Protein AF-A0A2E1H9R9-F1 (afdb_monomer)

pLDDT: mean 73.75, std 17.9, range [31.89, 92.38]

Secondary structure (DSSP, 8-state):
----SS-GGGT--SSSS----GGG--------TT-THHHHTTHHHHHHHIIIIIS---TTPPPP-SS-TTTS-S-SS--------

Solvent-accessible surface area (backbone atoms only — not comparable to full-atom values): 6062 Å² total; per-residue (Å²): 135,87,82,69,86,81,49,60,92,56,37,50,77,92,51,99,69,68,73,62,62,71,93,75,64,75,93,71,84,86,73,63,97,82,52,74,59,73,53,48,80,46,58,41,45,50,38,48,39,44,45,60,69,71,64,52,65,59,89,97,64,90,79,91,72,85,86,45,89,65,52,72,81,83,72,98,74,86,80,80,77,80,76,76,130

Foldseek 3Di:
DDPCVDDDVQWPPPDPDTDHDPVLDDDDDDPPDPDPVPCCSPQQVVLVCCCCPVVVDDPPDADADDPCPRNPPDDDDDNPHPPDD

Radius of gyration: 16.84 Å; Cα contacts (8 Å, |Δi|>4): 28; chains: 1; bounding box: 53×29×30 Å

Mean predicted aligned error: 10.59 Å

Sequence (85 aa):
MLTTRTAFDQRSSWSTHTAALERQFANVRDRGEQDPMGPLGCSISTGSGVVLNELKRHPLSSIAVFDGVMVGRAGPSSTDLSTER

Structure (mmCIF, N/CA/C/O backbone):
data_AF-A0A2E1H9R9-F1
#
_entry.id   AF-A0A2E1H9R9-F1
#
loop_
_atom_site.group_PDB
_atom_site.id
_atom_site.type_symbol
_atom_site.label_atom_id
_atom_site.label_alt_id
_atom_site.label_comp_id
_atom_site.label_asym_id
_atom_site.label_entity_id
_atom_site.label_seq_id
_atom_site.pdbx_PDB_ins_code
_atom_site.Cartn_x
_atom_site.Cartn_y
_atom_site.Cartn_z
_atom_site.occupancy
_atom_site.B_iso_or_equiv
_atom_site.auth_seq_id
_atom_site.auth_comp_id
_atom_site.auth_asym_id
_atom_site.auth_atom_id
_atom_site.pdbx_PDB_model_num
ATOM 1 N N . MET A 1 1 ? 23.640 8.681 5.438 1.00 43.25 1 MET A N 1
ATOM 2 C CA . MET A 1 1 ? 22.340 8.355 6.062 1.00 43.25 1 MET A CA 1
ATOM 3 C C . MET A 1 1 ? 21.335 9.402 5.592 1.00 43.25 1 MET A C 1
ATOM 5 O O . MET A 1 1 ? 21.286 10.484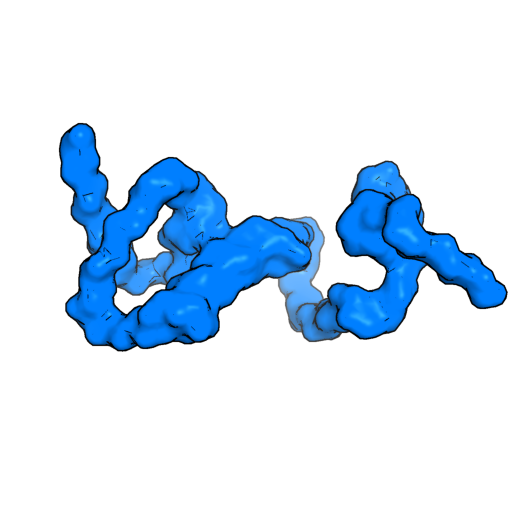 6.160 1.00 43.25 1 MET A O 1
ATOM 9 N N . LEU A 1 2 ? 20.654 9.161 4.462 1.00 54.34 2 LEU A N 1
ATOM 10 C CA . LEU A 1 2 ? 19.649 10.091 3.931 1.00 54.34 2 LEU A CA 1
ATOM 11 C C . LEU A 1 2 ? 18.374 9.941 4.772 1.00 54.34 2 LEU A C 1
ATOM 13 O O . LEU A 1 2 ? 17.679 8.934 4.683 1.00 54.34 2 LEU A O 1
ATOM 17 N N . THR A 1 3 ? 18.090 10.919 5.624 1.00 56.28 3 THR A N 1
ATOM 18 C CA . THR A 1 3 ? 16.869 10.954 6.434 1.00 56.28 3 THR A CA 1
ATOM 19 C C . THR A 1 3 ? 15.722 11.488 5.570 1.00 56.28 3 THR A C 1
ATOM 21 O O . THR A 1 3 ? 15.449 12.684 5.566 1.00 56.28 3 THR A O 1
ATOM 24 N N . THR A 1 4 ? 15.042 10.615 4.821 1.00 60.75 4 THR A N 1
ATOM 25 C CA . THR A 1 4 ? 13.847 10.934 4.011 1.00 60.75 4 THR A CA 1
ATOM 26 C C . THR A 1 4 ? 12.604 11.106 4.890 1.00 60.75 4 THR A C 1
ATOM 28 O O . THR A 1 4 ? 11.592 10.431 4.728 1.00 60.75 4 THR A O 1
ATOM 31 N N . ARG A 1 5 ? 12.648 12.007 5.879 1.00 61.66 5 ARG A N 1
ATOM 32 C CA . ARG A 1 5 ? 11.506 12.220 6.791 1.00 61.66 5 ARG A CA 1
ATOM 33 C C . ARG A 1 5 ? 10.246 12.744 6.085 1.00 61.66 5 ARG A C 1
ATOM 35 O O . ARG A 1 5 ? 9.165 12.620 6.644 1.00 61.66 5 ARG A O 1
ATOM 42 N N . THR A 1 6 ? 10.363 13.238 4.852 1.00 63.75 6 THR A N 1
ATOM 43 C CA . THR A 1 6 ? 9.243 13.697 4.018 1.00 63.75 6 THR A CA 1
ATOM 44 C C . THR A 1 6 ? 9.463 13.274 2.560 1.00 63.75 6 THR A C 1
ATOM 46 O O . THR A 1 6 ? 10.144 13.966 1.806 1.00 63.75 6 THR A O 1
ATOM 49 N N . ALA A 1 7 ? 8.930 12.120 2.159 1.00 74.56 7 ALA A N 1
ATOM 50 C CA . ALA A 1 7 ? 8.958 11.639 0.776 1.00 74.56 7 ALA A CA 1
ATOM 51 C C . ALA A 1 7 ? 7.607 11.001 0.422 1.00 74.56 7 ALA A C 1
ATOM 53 O O . ALA A 1 7 ? 6.989 10.375 1.284 1.00 74.56 7 ALA A O 1
ATOM 54 N N . PHE A 1 8 ? 7.163 11.161 -0.829 1.00 79.69 8 PHE A N 1
ATOM 55 C CA . PHE A 1 8 ? 5.881 10.649 -1.330 1.00 79.69 8 PHE A CA 1
ATOM 56 C C . PHE A 1 8 ? 5.810 9.128 -1.157 1.00 79.69 8 PHE A C 1
ATOM 58 O O . PHE A 1 8 ? 6.599 8.400 -1.763 1.00 79.69 8 PHE A O 1
ATO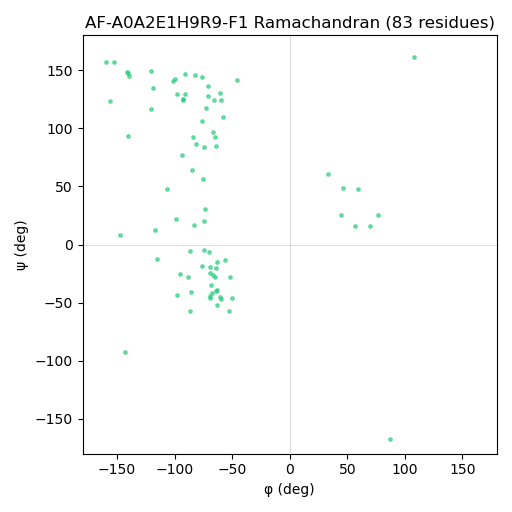M 65 N N . ASP A 1 9 ? 4.956 8.673 -0.236 1.00 83.75 9 ASP A N 1
ATOM 66 C CA . ASP A 1 9 ? 4.836 7.282 0.231 1.00 83.75 9 ASP A CA 1
ATOM 67 C C . ASP 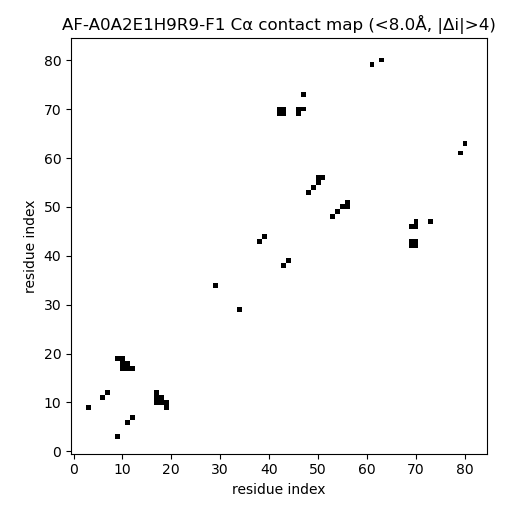A 1 9 ? 6.173 6.587 0.520 1.00 83.75 9 ASP A C 1
ATOM 69 O O . ASP A 1 9 ? 6.305 5.361 0.453 1.00 83.75 9 ASP A O 1
ATOM 73 N N . GLN A 1 10 ? 7.193 7.392 0.841 1.00 84.81 10 GLN A N 1
ATOM 74 C CA . GLN A 1 10 ? 8.565 6.954 1.062 1.00 84.81 10 GLN A CA 1
ATOM 75 C C . GLN A 1 10 ? 9.181 6.189 -0.137 1.00 84.81 10 GLN A C 1
ATOM 77 O O . GLN A 1 10 ? 10.180 5.500 0.051 1.00 84.81 10 GLN A O 1
ATOM 82 N N . ARG A 1 11 ? 8.591 6.272 -1.348 1.00 82.75 11 ARG A N 1
ATOM 83 C CA . ARG A 1 11 ? 9.081 5.619 -2.587 1.00 82.75 11 ARG A CA 1
ATOM 84 C C . ARG A 1 11 ? 8.807 6.380 -3.891 1.00 82.75 11 ARG A C 1
ATOM 86 O O . ARG A 1 11 ? 9.033 5.795 -4.940 1.00 82.75 11 ARG A O 1
ATOM 93 N N . SER A 1 12 ? 8.322 7.624 -3.878 1.00 87.44 12 SER A N 1
ATOM 94 C CA . SER A 1 12 ? 8.236 8.539 -5.043 1.00 87.44 12 SER A CA 1
ATOM 95 C C . SER A 1 12 ? 7.985 7.851 -6.402 1.00 87.44 12 SER A C 1
ATOM 97 O O . SER A 1 12 ? 8.823 7.910 -7.299 1.00 87.44 12 SER A O 1
ATOM 99 N N . SER A 1 13 ? 6.857 7.148 -6.539 1.00 87.12 13 SER A N 1
ATOM 100 C CA . SER A 1 13 ? 6.618 6.169 -7.615 1.00 87.12 13 SER A CA 1
ATOM 101 C C . SER A 1 13 ? 6.333 6.756 -9.007 1.00 87.12 13 SER A C 1
ATOM 103 O O . SER A 1 13 ? 6.258 6.003 -9.974 1.00 87.12 13 SER A O 1
ATOM 105 N N . TRP A 1 14 ? 6.228 8.081 -9.153 1.00 91.19 14 TRP A N 1
ATOM 106 C CA . TRP A 1 14 ? 6.184 8.760 -10.459 1.00 91.19 14 TRP A CA 1
ATOM 107 C C . TRP A 1 14 ? 7.587 9.027 -11.013 1.00 91.19 14 TRP A C 1
ATOM 109 O O . TRP A 1 14 ? 8.023 10.165 -11.171 1.00 91.19 14 TRP A O 1
ATOM 119 N N . SER A 1 15 ? 8.312 7.949 -11.290 1.00 90.44 15 SER A N 1
ATOM 120 C CA . SER A 1 15 ? 9.645 7.966 -11.891 1.00 90.44 15 SER A CA 1
ATOM 121 C C . SER A 1 15 ? 9.933 6.600 -12.516 1.00 90.44 15 SER A C 1
ATOM 123 O O . SER A 1 15 ? 9.355 5.598 -12.103 1.00 90.44 15 SER A O 1
ATOM 125 N N . THR A 1 16 ? 10.852 6.534 -13.483 1.00 92.38 16 THR A N 1
A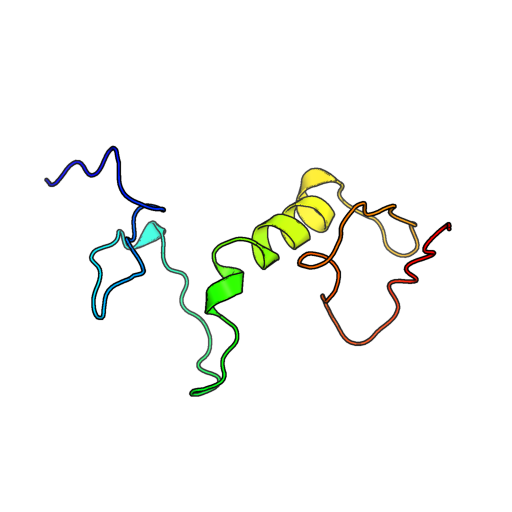TOM 126 C CA . THR A 1 16 ? 11.316 5.249 -14.040 1.00 92.38 16 THR A CA 1
ATOM 127 C C . THR A 1 16 ? 12.099 4.423 -13.019 1.00 92.38 16 THR A C 1
ATOM 129 O O . THR A 1 16 ? 12.136 3.203 -13.118 1.00 92.38 16 THR A O 1
ATOM 132 N N . HIS A 1 17 ? 12.716 5.083 -12.033 1.00 90.81 17 HIS A N 1
ATOM 133 C CA . HIS A 1 17 ? 13.468 4.460 -10.945 1.00 90.81 17 HIS A CA 1
ATOM 134 C C . HIS A 1 17 ? 13.202 5.194 -9.633 1.00 90.81 17 HIS A C 1
ATOM 136 O O . HIS A 1 17 ? 13.044 6.418 -9.619 1.00 90.81 17 HIS A O 1
ATOM 142 N N . THR A 1 18 ? 13.211 4.466 -8.517 1.00 89.06 18 THR A N 1
ATOM 143 C CA . THR A 1 18 ? 13.050 5.058 -7.188 1.00 89.06 18 THR A CA 1
ATOM 144 C C . THR A 1 18 ? 13.946 4.397 -6.149 1.00 89.06 18 THR A C 1
ATOM 146 O O . THR A 1 18 ? 14.236 3.204 -6.229 1.00 89.06 18 THR A O 1
ATOM 149 N N . ALA A 1 19 ? 14.380 5.183 -5.166 1.00 88.62 19 ALA A N 1
ATOM 150 C CA . ALA A 1 19 ? 15.093 4.700 -3.994 1.00 88.62 19 ALA A CA 1
ATOM 151 C C . ALA A 1 19 ? 14.102 4.542 -2.839 1.00 88.62 19 ALA A C 1
ATOM 153 O O . ALA A 1 19 ? 13.342 5.459 -2.529 1.00 88.62 19 ALA A O 1
ATOM 154 N N . ALA A 1 20 ? 14.121 3.382 -2.195 1.00 87.06 20 ALA A N 1
ATOM 155 C CA . ALA A 1 20 ? 13.213 3.057 -1.109 1.00 87.06 20 ALA A CA 1
ATOM 156 C C . ALA A 1 20 ? 13.852 2.033 -0.167 1.00 87.06 20 ALA A C 1
ATOM 158 O O . ALA A 1 20 ? 14.785 1.321 -0.540 1.00 87.06 20 ALA A O 1
ATOM 159 N N . LEU A 1 21 ? 13.375 1.988 1.075 1.00 89.25 21 LEU A N 1
ATOM 160 C CA . LEU A 1 21 ? 13.894 1.070 2.082 1.00 89.25 21 LEU A CA 1
ATOM 161 C C . LEU A 1 21 ? 13.379 -0.347 1.821 1.00 89.25 21 LEU A C 1
ATOM 163 O O . LEU A 1 21 ? 12.213 -0.537 1.479 1.00 89.25 21 LEU A O 1
ATOM 167 N N . GLU A 1 22 ? 14.220 -1.343 2.090 1.00 89.50 22 GLU A N 1
ATOM 168 C CA . GLU A 1 22 ? 13.887 -2.766 1.943 1.00 89.50 22 GLU A CA 1
ATOM 169 C C . GLU A 1 22 ? 12.560 -3.129 2.626 1.00 89.50 22 GLU A C 1
ATOM 171 O O . GLU A 1 22 ? 11.681 -3.708 2.000 1.00 89.50 22 GLU A O 1
ATOM 176 N N . ARG A 1 23 ? 12.362 -2.664 3.868 1.00 89.69 23 ARG A N 1
ATOM 177 C CA . ARG A 1 23 ? 11.149 -2.874 4.687 1.00 89.69 23 ARG A CA 1
ATOM 178 C C . ARG A 1 23 ? 9.839 -2.410 4.052 1.00 89.69 23 ARG A C 1
ATOM 180 O O . ARG A 1 23 ? 8.770 -2.652 4.601 1.00 89.69 23 ARG A O 1
ATOM 187 N N . GLN A 1 24 ? 9.915 -1.637 2.980 1.00 87.81 24 GLN A N 1
ATOM 188 C CA . GLN A 1 24 ? 8.741 -1.152 2.292 1.00 87.81 24 GLN A CA 1
ATOM 189 C C . GLN A 1 24 ? 8.300 -2.159 1.216 1.00 87.81 24 GLN A C 1
ATOM 191 O O . GLN A 1 24 ? 7.112 -2.260 0.916 1.00 87.81 24 GLN A O 1
ATOM 196 N N . PHE A 1 25 ? 9.205 -2.952 0.651 1.00 88.69 25 PHE A N 1
ATOM 197 C CA . PHE A 1 25 ? 8.858 -3.918 -0.386 1.00 88.69 25 PHE A CA 1
ATOM 198 C C . PHE A 1 25 ? 8.496 -5.284 0.188 1.00 88.69 25 PHE A C 1
ATOM 200 O O . PHE A 1 25 ? 9.050 -5.736 1.185 1.00 88.69 25 PHE A O 1
ATOM 207 N N . ALA A 1 26 ? 7.566 -5.948 -0.490 1.00 89.12 26 ALA A N 1
ATOM 208 C CA . ALA A 1 26 ? 7.277 -7.357 -0.306 1.00 89.12 26 ALA A CA 1
ATOM 209 C C . ALA A 1 26 ? 7.542 -8.056 -1.638 1.00 89.12 26 ALA A C 1
ATOM 211 O O . ALA A 1 26 ? 7.143 -7.555 -2.691 1.00 89.12 26 ALA A O 1
ATOM 212 N N . ASN A 1 27 ? 8.235 -9.192 -1.593 1.00 89.38 27 ASN A N 1
ATOM 213 C CA . ASN A 1 27 ? 8.445 -10.005 -2.781 1.00 89.38 27 ASN A CA 1
ATOM 214 C C . ASN A 1 27 ? 7.114 -10.666 -3.164 1.00 89.38 27 ASN A C 1
ATOM 216 O O . ASN A 1 27 ? 6.454 -11.275 -2.320 1.00 89.38 27 ASN A O 1
ATOM 220 N N . VAL A 1 28 ? 6.712 -10.515 -4.422 1.00 86.19 28 VAL A N 1
ATOM 221 C CA . VAL A 1 28 ? 5.473 -11.072 -4.961 1.00 86.19 28 VAL A CA 1
ATOM 222 C C . VAL A 1 28 ? 5.802 -12.013 -6.107 1.00 86.19 28 VAL A C 1
ATOM 224 O O . VAL A 1 28 ? 6.795 -11.844 -6.813 1.00 86.19 28 VAL A O 1
ATOM 227 N N . ARG A 1 29 ? 4.962 -13.032 -6.288 1.00 86.06 29 ARG A N 1
ATOM 228 C CA . ARG A 1 29 ? 5.101 -13.952 -7.413 1.00 86.06 29 ARG A CA 1
ATOM 229 C C . ARG A 1 29 ? 4.840 -13.193 -8.708 1.00 86.06 29 ARG A C 1
ATOM 231 O O . ARG A 1 29 ? 3.746 -12.667 -8.869 1.00 86.06 29 ARG A O 1
ATOM 238 N N . ASP A 1 30 ? 5.800 -13.238 -9.622 1.00 82.94 30 ASP A N 1
ATOM 239 C CA . ASP A 1 30 ? 5.667 -12.653 -10.952 1.00 82.94 30 ASP A CA 1
ATOM 240 C C . ASP A 1 30 ? 4.488 -13.285 -11.715 1.00 82.94 30 ASP A C 1
ATOM 242 O O . ASP A 1 30 ? 4.388 -14.515 -11.837 1.00 82.94 30 ASP A O 1
ATOM 246 N N . ARG A 1 31 ? 3.564 -12.435 -12.175 1.00 77.31 31 ARG A N 1
ATOM 247 C CA . ARG A 1 31 ? 2.418 -12.809 -13.017 1.00 77.31 31 ARG A CA 1
ATOM 248 C C . ARG A 1 31 ? 2.460 -12.159 -14.404 1.00 77.31 31 ARG A C 1
ATOM 250 O O . ARG A 1 31 ? 1.474 -12.248 -15.134 1.00 77.31 31 ARG A O 1
ATOM 257 N N . GLY A 1 32 ? 3.594 -11.575 -14.787 1.00 80.19 32 GLY A N 1
ATOM 258 C CA . GLY A 1 32 ? 3.809 -10.937 -16.081 1.00 80.19 32 GLY A CA 1
ATOM 259 C C . GLY A 1 32 ? 3.381 -9.468 -16.132 1.00 80.19 32 GLY A C 1
ATOM 260 O O . GLY A 1 32 ? 3.117 -8.824 -15.124 1.00 80.19 32 GLY A O 1
ATOM 261 N N . GLU A 1 33 ? 3.316 -8.922 -17.345 1.00 66.50 33 GLU A N 1
ATOM 262 C CA . GLU A 1 33 ? 3.228 -7.474 -17.601 1.00 66.50 33 GLU A CA 1
ATOM 263 C C . GLU A 1 33 ? 1.891 -6.822 -17.200 1.00 66.50 33 GLU A C 1
ATOM 265 O O . GLU A 1 33 ? 1.818 -5.614 -16.994 1.00 66.50 33 GLU A O 1
ATOM 270 N N . GLN A 1 34 ? 0.828 -7.613 -17.038 1.00 66.75 34 GLN A N 1
ATOM 271 C CA . GLN A 1 34 ? -0.503 -7.129 -16.647 1.00 66.75 34 GLN A CA 1
ATOM 272 C C . GLN A 1 34 ? -0.792 -7.299 -15.150 1.00 66.75 34 GLN A C 1
ATOM 274 O O . GLN A 1 34 ? -1.954 -7.362 -14.747 1.00 66.75 34 GLN A O 1
ATOM 279 N N . ASP A 1 35 ? 0.244 -7.409 -14.319 1.00 73.75 35 ASP A N 1
ATOM 280 C CA . ASP A 1 35 ? 0.066 -7.699 -12.904 1.00 73.75 35 ASP A CA 1
ATOM 281 C C . ASP A 1 35 ? -0.506 -6.483 -12.140 1.00 73.75 35 ASP A C 1
ATOM 283 O O . ASP A 1 35 ? 0.150 -5.438 -12.053 1.00 73.75 35 ASP A O 1
ATOM 287 N N . PRO A 1 36 ? -1.713 -6.571 -11.542 1.00 75.31 36 PRO A N 1
ATOM 288 C CA . PRO A 1 36 ? -2.335 -5.460 -10.819 1.00 75.31 36 PRO A CA 1
ATOM 289 C C . PRO A 1 36 ? -1.679 -5.183 -9.448 1.00 75.31 36 PRO A C 1
ATOM 291 O O . PRO A 1 36 ? -2.348 -4.733 -8.517 1.00 75.31 36 PRO A O 1
ATOM 294 N N . MET A 1 37 ? -0.377 -5.439 -9.285 1.00 82.94 37 MET A N 1
ATOM 295 C CA . MET A 1 37 ? 0.327 -5.292 -8.002 1.00 82.94 37 MET A CA 1
ATOM 296 C C . MET A 1 37 ? 0.477 -3.837 -7.561 1.00 82.94 37 MET A C 1
ATOM 298 O O . MET A 1 37 ? 0.577 -3.582 -6.364 1.00 82.94 37 MET A O 1
ATOM 302 N N . GLY A 1 38 ? 0.457 -2.871 -8.487 1.00 83.38 38 GLY A N 1
ATOM 303 C CA . GLY A 1 38 ? 0.595 -1.447 -8.153 1.00 83.38 38 GLY A CA 1
ATOM 304 C C . GLY A 1 38 ? -0.408 -0.988 -7.078 1.00 83.38 38 GLY A C 1
ATOM 305 O O . GLY A 1 38 ? 0.010 -0.548 -6.005 1.00 83.38 38 GLY A O 1
ATOM 306 N N . PRO A 1 39 ? -1.727 -1.154 -7.297 1.00 84.75 39 PRO A N 1
ATOM 307 C CA . PRO A 1 39 ? -2.754 -0.812 -6.308 1.00 84.75 39 PRO A CA 1
ATOM 308 C C . PRO A 1 39 ? -2.735 -1.620 -4.995 1.00 84.75 39 PRO A C 1
ATOM 310 O O . PRO A 1 39 ? -3.275 -1.150 -3.989 1.00 84.75 39 PRO A O 1
ATOM 313 N N . LEU A 1 40 ? -2.108 -2.805 -4.949 1.00 86.88 40 LEU A N 1
ATOM 314 C CA . LEU A 1 40 ? -1.990 -3.582 -3.702 1.00 86.88 40 LEU A CA 1
ATOM 315 C C . LEU A 1 40 ? -1.146 -2.869 -2.644 1.00 86.88 40 LEU A C 1
ATOM 317 O O . LEU A 1 40 ? -1.392 -3.045 -1.453 1.00 86.88 40 LEU A O 1
ATOM 321 N N . GLY A 1 41 ? -0.192 -2.031 -3.053 1.00 85.44 41 GLY A N 1
ATOM 322 C CA . GLY A 1 41 ? 0.657 -1.271 -2.134 1.00 85.44 41 GLY A CA 1
ATOM 323 C C . GLY A 1 41 ? -0.054 -0.145 -1.375 1.00 85.44 41 GLY A C 1
ATOM 324 O O . GLY A 1 41 ? 0.565 0.467 -0.510 1.00 85.44 41 GLY A O 1
ATOM 325 N N . CYS A 1 42 ? -1.321 0.145 -1.690 1.00 86.81 42 CYS A N 1
ATOM 326 C CA . CYS A 1 42 ? -2.073 1.230 -1.067 1.00 86.81 42 CYS A CA 1
ATOM 327 C C . CYS A 1 42 ? -3.547 0.849 -0.866 1.00 86.81 42 CYS A C 1
ATOM 329 O O . CYS A 1 42 ? -3.916 0.261 0.151 1.00 86.81 42 CYS A O 1
ATOM 331 N N . SER A 1 43 ? -4.407 1.165 -1.828 1.00 84.25 43 SER A N 1
ATOM 332 C CA . SER A 1 43 ? -5.857 1.168 -1.638 1.00 84.25 43 SER A CA 1
ATOM 333 C C . SER A 1 43 ? -6.457 -0.221 -1.410 1.00 84.25 43 SER A C 1
ATOM 335 O O . SER A 1 43 ? -7.295 -0.376 -0.522 1.00 84.25 43 SER A O 1
ATOM 337 N N . ILE A 1 44 ? -6.018 -1.242 -2.151 1.00 85.69 44 ILE A N 1
ATOM 338 C CA . ILE A 1 44 ? -6.595 -2.592 -2.032 1.00 85.69 44 ILE A CA 1
ATOM 339 C C . ILE A 1 44 ? -6.230 -3.231 -0.687 1.00 85.69 44 ILE A C 1
ATOM 341 O O . ILE A 1 44 ? -7.092 -3.819 -0.027 1.00 85.69 44 ILE A O 1
ATOM 345 N N . SER A 1 45 ? -4.969 -3.113 -0.260 1.00 86.94 45 SER A N 1
ATOM 346 C CA . SER A 1 45 ? -4.534 -3.650 1.035 1.00 86.94 45 SER A CA 1
ATOM 347 C C . SER A 1 45 ? -5.146 -2.879 2.197 1.00 86.94 45 SER A C 1
ATOM 349 O O . SER A 1 45 ? -5.527 -3.498 3.186 1.00 86.94 45 SER A O 1
ATOM 351 N N . THR A 1 46 ? -5.332 -1.565 2.055 1.00 86.75 46 THR A N 1
ATOM 352 C CA . THR A 1 46 ? -6.021 -0.740 3.055 1.00 86.75 46 THR A CA 1
ATOM 353 C C . THR A 1 46 ? -7.474 -1.181 3.211 1.00 86.75 46 THR A C 1
ATOM 355 O O . THR A 1 46 ? -7.900 -1.506 4.316 1.00 86.75 46 THR A O 1
ATOM 358 N N . GLY A 1 47 ? -8.228 -1.275 2.112 1.00 85.00 47 GLY A N 1
ATOM 359 C CA . GLY A 1 47 ? -9.624 -1.719 2.142 1.00 85.00 47 GLY A CA 1
ATOM 360 C C . GLY A 1 47 ? -9.786 -3.130 2.712 1.00 85.00 47 GLY A C 1
ATOM 361 O O . GLY A 1 47 ? -10.600 -3.357 3.607 1.00 85.00 47 GLY A O 1
ATOM 362 N N . SER A 1 48 ? -8.958 -4.068 2.247 1.00 86.56 48 SER A N 1
ATOM 363 C CA . SER A 1 48 ? -8.963 -5.449 2.748 1.00 86.56 48 SER A CA 1
ATOM 364 C C . SER A 1 48 ? -8.566 -5.515 4.225 1.00 86.56 48 SER A C 1
ATOM 366 O O . SER A 1 48 ? -9.174 -6.251 4.998 1.00 86.56 48 SER A O 1
ATOM 368 N N . GLY A 1 49 ? -7.581 -4.716 4.640 1.00 87.19 49 GLY A N 1
ATOM 369 C CA . GLY A 1 49 ? -7.128 -4.618 6.023 1.00 87.19 49 GLY A CA 1
ATOM 370 C C . GLY A 1 49 ? -8.208 -4.083 6.960 1.00 87.19 49 GLY A C 1
ATOM 371 O O . GLY A 1 49 ? -8.376 -4.621 8.048 1.00 87.19 49 GLY A O 1
ATOM 372 N N . VAL A 1 50 ? -9.009 -3.106 6.528 1.00 88.12 50 VAL A N 1
ATOM 373 C CA . VAL A 1 50 ? -10.156 -2.628 7.316 1.00 88.12 50 VAL A CA 1
ATOM 374 C C . VAL A 1 50 ? -11.152 -3.761 7.568 1.00 88.12 50 VAL A C 1
ATOM 376 O O . VAL A 1 50 ? -11.595 -3.951 8.696 1.00 88.12 50 VAL A O 1
ATOM 379 N N . VAL A 1 51 ? -11.481 -4.560 6.552 1.00 86.06 51 VAL A N 1
ATOM 380 C CA . VAL A 1 51 ? -12.446 -5.662 6.705 1.00 86.06 51 VAL A CA 1
ATOM 381 C C . VAL A 1 51 ? -11.887 -6.795 7.573 1.00 86.06 51 VAL A C 1
ATOM 383 O O . VAL A 1 51 ? -12.580 -7.297 8.462 1.00 86.06 51 VAL A O 1
ATOM 386 N N . LEU A 1 52 ? -10.643 -7.203 7.314 1.00 87.62 52 LEU A N 1
ATOM 387 C CA . LEU A 1 52 ? -10.042 -8.396 7.911 1.00 87.62 52 LEU A CA 1
ATOM 388 C C . LEU A 1 52 ? -9.409 -8.129 9.281 1.00 87.62 52 LEU A C 1
ATOM 390 O O . LEU A 1 52 ? -9.565 -8.943 10.189 1.00 87.62 52 LEU A O 1
ATOM 394 N N . ASN A 1 53 ? -8.715 -7.002 9.445 1.00 88.75 53 ASN A N 1
ATOM 395 C CA . ASN A 1 53 ? -7.921 -6.713 10.641 1.00 88.75 53 ASN A CA 1
ATOM 396 C C . ASN A 1 53 ? -8.673 -5.827 11.639 1.00 88.75 53 ASN A C 1
ATOM 398 O O . ASN A 1 53 ? -8.645 -6.115 12.836 1.00 88.75 53 ASN A O 1
ATOM 402 N N . GLU A 1 54 ? -9.354 -4.782 11.158 1.00 89.44 54 GLU A N 1
ATOM 403 C CA . GLU A 1 54 ? -10.027 -3.808 12.031 1.00 89.44 54 GLU A CA 1
ATOM 404 C C . GLU A 1 54 ? -11.444 -4.260 12.396 1.00 89.44 54 GLU A C 1
ATOM 406 O O . GLU A 1 54 ? -11.766 -4.456 13.567 1.00 89.44 54 GLU A O 1
ATOM 411 N N . LEU A 1 55 ? -12.288 -4.499 11.389 1.00 86.44 55 LEU A N 1
ATOM 412 C CA . LEU A 1 55 ? -13.668 -4.951 11.580 1.00 86.44 55 LEU A CA 1
ATOM 413 C C . LEU A 1 55 ? -13.759 -6.434 11.956 1.00 86.44 55 LEU A C 1
ATOM 415 O O . LEU A 1 55 ? -14.803 -6.864 12.446 1.00 86.44 55 LEU A O 1
ATOM 419 N N . LYS A 1 56 ? -12.691 -7.208 11.705 1.00 85.94 56 LYS A N 1
ATOM 420 C CA . LYS A 1 56 ? -12.574 -8.647 12.012 1.00 85.94 56 LYS A CA 1
ATOM 421 C C . LYS A 1 56 ? -13.815 -9.425 11.593 1.00 85.94 56 LYS A C 1
ATOM 423 O O . LYS A 1 56 ? -14.416 -10.167 12.372 1.00 85.94 56 LYS A O 1
ATOM 428 N N . ARG A 1 57 ? -14.244 -9.186 10.356 1.00 81.06 57 ARG A N 1
ATOM 429 C CA . ARG A 1 57 ? -15.528 -9.672 9.866 1.00 81.06 57 ARG A CA 1
ATOM 430 C C . ARG A 1 57 ? -15.612 -11.194 9.894 1.00 81.06 57 ARG A C 1
ATOM 432 O O . ARG A 1 57 ? -14.745 -11.887 9.371 1.00 81.06 57 ARG A O 1
ATOM 439 N N . HIS A 1 58 ? -16.703 -11.702 10.465 1.00 79.88 58 HIS A N 1
ATOM 440 C CA . HIS A 1 58 ? -17.018 -13.125 10.432 1.00 79.88 58 HIS A CA 1
ATOM 441 C C . HIS A 1 58 ? -17.699 -13.486 9.100 1.00 79.88 58 HIS A C 1
ATOM 443 O O . HIS A 1 58 ? -18.486 -12.678 8.586 1.00 79.88 58 HIS A O 1
ATOM 449 N N . PRO A 1 59 ? -17.462 -14.691 8.550 1.00 77.62 59 PRO A N 1
ATOM 450 C CA . PRO A 1 59 ? -18.259 -15.228 7.453 1.00 77.62 59 PRO A CA 1
ATOM 451 C C . PRO A 1 59 ? -19.767 -15.047 7.688 1.00 77.62 59 PRO A C 1
ATOM 453 O O . PRO A 1 59 ? -20.234 -15.211 8.817 1.00 77.62 59 PRO A O 1
ATOM 456 N N . LEU A 1 60 ? -20.513 -14.737 6.621 1.00 78.19 60 LEU A N 1
ATOM 457 C CA . LEU A 1 60 ? -21.978 -14.552 6.613 1.00 78.19 60 LEU A CA 1
ATOM 458 C C . LEU A 1 60 ? -22.507 -13.296 7.332 1.00 78.19 60 LEU A C 1
ATOM 460 O O . LEU A 1 60 ? -23.699 -13.200 7.607 1.00 78.19 60 LEU A O 1
ATOM 464 N N . SER A 1 61 ? -21.652 -12.316 7.622 1.00 77.94 61 SER A N 1
ATOM 465 C CA . SER A 1 61 ? -22.079 -11.027 8.179 1.00 77.94 61 SER A CA 1
ATOM 466 C C . SER A 1 61 ? -22.160 -9.939 7.091 1.00 77.94 61 SER A C 1
ATOM 468 O O . SER A 1 61 ? -21.269 -9.850 6.249 1.00 77.94 61 SER A O 1
ATOM 470 N N . SER A 1 62 ? -23.155 -9.040 7.147 1.00 81.75 62 SER A N 1
ATOM 471 C CA . SER A 1 62 ? -23.375 -7.976 6.133 1.00 81.75 62 SER A CA 1
ATOM 472 C C . SER A 1 62 ? -22.691 -6.644 6.472 1.00 81.75 62 SER A C 1
ATOM 474 O O . SER A 1 62 ? -22.899 -6.143 7.578 1.00 81.75 62 SER A O 1
ATOM 476 N N . ILE A 1 63 ? -21.838 -6.097 5.592 1.00 80.50 63 ILE A N 1
ATOM 477 C CA . ILE A 1 63 ? -21.197 -4.766 5.728 1.00 80.50 63 ILE A CA 1
ATOM 478 C C . ILE A 1 63 ? -21.911 -3.741 4.846 1.00 80.50 63 ILE A C 1
ATOM 480 O O . ILE A 1 63 ? -22.229 -4.042 3.702 1.00 80.50 63 ILE A O 1
ATOM 484 N N . ALA A 1 64 ? -22.082 -2.518 5.346 1.00 84.38 64 ALA A N 1
ATOM 485 C CA . ALA A 1 64 ? -22.394 -1.369 4.502 1.00 84.38 64 ALA A CA 1
ATOM 486 C C . ALA A 1 64 ? -21.081 -0.701 4.073 1.00 84.38 64 ALA A C 1
ATOM 488 O O . ALA A 1 64 ? -20.223 -0.425 4.914 1.00 84.38 64 ALA A O 1
ATOM 489 N N . VAL A 1 65 ? -20.918 -0.460 2.772 1.00 80.06 65 VAL A N 1
ATOM 490 C CA . VAL A 1 65 ? -19.761 0.241 2.205 1.00 80.06 65 VAL A CA 1
ATOM 491 C C . VAL A 1 65 ? -20.274 1.469 1.472 1.00 80.06 65 VAL A C 1
ATOM 493 O O . VAL A 1 65 ? -20.997 1.346 0.487 1.00 80.06 65 VAL A O 1
ATOM 496 N N . PHE A 1 66 ? -19.883 2.646 1.944 1.00 81.19 66 PHE A N 1
ATOM 497 C CA . PHE A 1 66 ? -20.204 3.918 1.306 1.00 81.19 66 PHE A CA 1
ATOM 498 C C . PHE A 1 66 ? -19.051 4.272 0.347 1.00 81.19 66 PHE A C 1
ATOM 500 O O . PHE A 1 66 ? -17.893 4.238 0.760 1.00 81.19 66 PHE A O 1
ATOM 507 N N . ASP A 1 67 ? -19.349 4.513 -0.937 1.00 69.31 67 ASP A N 1
ATOM 508 C CA . ASP A 1 67 ? -18.371 4.822 -2.005 1.00 69.31 67 ASP A CA 1
ATOM 509 C C . ASP A 1 67 ? -17.281 3.746 -2.264 1.00 69.31 67 ASP A C 1
ATOM 511 O O . ASP A 1 67 ? -16.086 4.016 -2.388 1.00 69.31 67 ASP A O 1
ATOM 515 N N . GLY A 1 68 ? -17.687 2.476 -2.391 1.00 64.81 68 GLY A N 1
ATOM 516 C CA . GLY A 1 68 ? -16.808 1.290 -2.393 1.00 64.81 68 GLY A CA 1
ATOM 517 C C . GLY A 1 68 ? -15.954 0.985 -3.637 1.00 64.81 68 GLY A C 1
ATOM 518 O O . GLY A 1 68 ? -15.520 -0.162 -3.782 1.00 64.81 68 GLY A O 1
ATOM 519 N N . VAL A 1 69 ? -15.683 1.952 -4.523 1.00 60.78 69 VAL A N 1
ATOM 520 C CA . VAL A 1 69 ? -15.056 1.730 -5.851 1.00 60.78 69 VAL A CA 1
ATOM 521 C C . VAL A 1 69 ? -13.749 0.920 -5.810 1.00 60.78 69 VAL A C 1
ATOM 523 O O . VAL A 1 69 ? -13.452 0.207 -6.767 1.00 60.78 69 VAL A O 1
ATOM 526 N N . MET A 1 70 ? -12.988 0.969 -4.711 1.00 56.19 70 MET A N 1
ATOM 527 C CA . MET A 1 70 ? -11.678 0.307 -4.617 1.00 56.19 70 MET A CA 1
ATOM 528 C C . MET A 1 70 ? -11.590 -0.826 -3.576 1.00 56.19 70 MET A C 1
ATOM 530 O O . MET A 1 70 ? -10.645 -1.608 -3.603 1.00 56.19 70 MET A O 1
ATOM 534 N N . VAL A 1 71 ? -12.575 -0.959 -2.682 1.00 55.50 71 VAL A N 1
ATOM 535 C CA . VAL A 1 71 ? -12.572 -1.964 -1.594 1.00 55.50 71 VAL A CA 1
ATOM 536 C C . VAL A 1 71 ? -13.338 -3.236 -1.990 1.00 55.50 71 VAL A C 1
ATOM 538 O O . VAL A 1 71 ? -13.063 -4.318 -1.480 1.00 55.50 71 VAL A O 1
ATOM 541 N N . GLY A 1 72 ? -14.289 -3.126 -2.925 1.00 48.06 72 GLY A N 1
ATOM 542 C CA . GLY A 1 72 ? -15.321 -4.148 -3.138 1.00 48.06 72 GLY A CA 1
ATOM 543 C C . GLY A 1 72 ? -14.991 -5.319 -4.071 1.00 48.06 72 GLY A C 1
ATOM 544 O O . GLY A 1 72 ? -15.807 -6.226 -4.186 1.00 48.06 72 GLY A O 1
ATOM 545 N N . ARG A 1 73 ? -13.839 -5.349 -4.755 1.00 49.59 73 ARG A N 1
ATOM 546 C CA . ARG A 1 73 ? -13.531 -6.392 -5.762 1.00 49.59 73 ARG A CA 1
ATOM 547 C C . ARG A 1 73 ? -12.492 -7.407 -5.276 1.00 49.59 73 A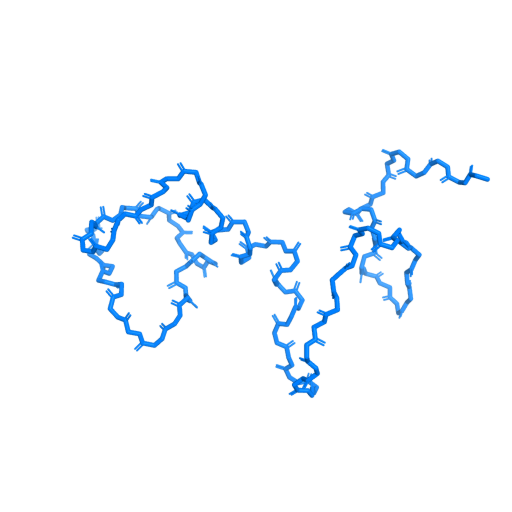RG A C 1
ATOM 549 O O . ARG A 1 73 ? -11.543 -7.721 -5.988 1.00 49.59 73 ARG A O 1
ATOM 556 N N . ALA A 1 74 ? -12.672 -7.936 -4.070 1.00 43.62 74 ALA A N 1
ATOM 557 C CA . ALA A 1 74 ? -11.878 -9.048 -3.550 1.00 43.62 74 ALA A CA 1
ATOM 558 C C . ALA A 1 74 ? -12.583 -10.393 -3.827 1.00 43.62 74 ALA A C 1
ATOM 560 O O . ALA A 1 74 ? -13.180 -10.989 -2.940 1.00 43.62 74 ALA A O 1
ATOM 561 N N . GLY A 1 75 ? -12.506 -10.874 -5.072 1.00 36.47 75 GLY A N 1
ATOM 562 C CA . GLY A 1 75 ? -12.789 -12.276 -5.415 1.00 36.47 75 GLY A CA 1
ATOM 563 C C . GLY A 1 75 ? -14.101 -12.567 -6.175 1.00 36.47 75 GLY A C 1
ATOM 564 O O . GLY A 1 75 ? -15.010 -11.741 -6.203 1.00 36.47 75 GLY A O 1
ATOM 565 N N . PRO A 1 76 ? -14.196 -13.743 -6.833 1.00 35.19 76 PRO A N 1
ATOM 566 C CA . PRO A 1 76 ? -15.291 -14.105 -7.742 1.00 35.19 76 PRO A CA 1
ATOM 567 C C . PRO A 1 76 ? -16.572 -14.664 -7.085 1.00 35.19 76 PRO A C 1
ATOM 569 O O . PRO A 1 76 ? -17.390 -15.252 -7.787 1.00 35.19 76 PRO A O 1
ATOM 572 N N . SER A 1 77 ? -16.807 -14.508 -5.779 1.00 37.06 77 SER A N 1
ATOM 573 C CA . SER A 1 77 ? -18.012 -15.081 -5.160 1.00 37.06 77 SER A CA 1
ATOM 574 C C . SER A 1 77 ? -18.443 -14.376 -3.870 1.00 37.06 77 SER A C 1
ATOM 576 O O . SER A 1 77 ? -17.687 -14.334 -2.904 1.00 37.06 77 SER A O 1
ATOM 578 N N . SER A 1 78 ? -19.699 -13.914 -3.882 1.00 31.89 78 SER A N 1
ATOM 579 C CA . SER A 1 78 ? -20.626 -13.755 -2.747 1.00 31.89 78 SER A CA 1
ATOM 580 C C . SER A 1 78 ? -20.496 -12.592 -1.754 1.00 31.89 78 SER A C 1
ATOM 582 O O . SER A 1 78 ? -21.020 -12.711 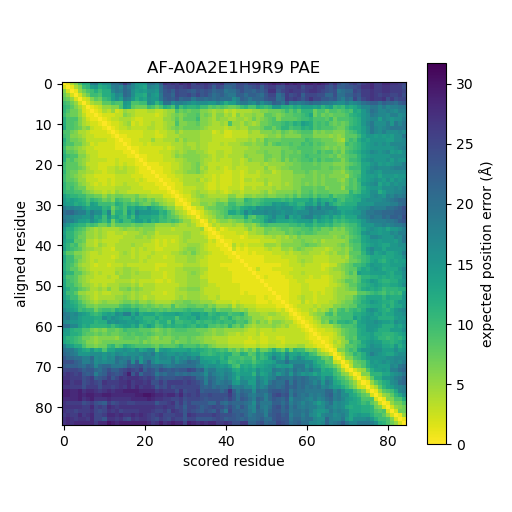-0.647 1.00 31.89 78 SER A O 1
ATOM 584 N N . THR A 1 79 ? -19.922 -11.445 -2.113 1.00 43.44 79 THR A N 1
ATOM 585 C CA . THR A 1 79 ? -20.239 -10.209 -1.370 1.00 43.44 79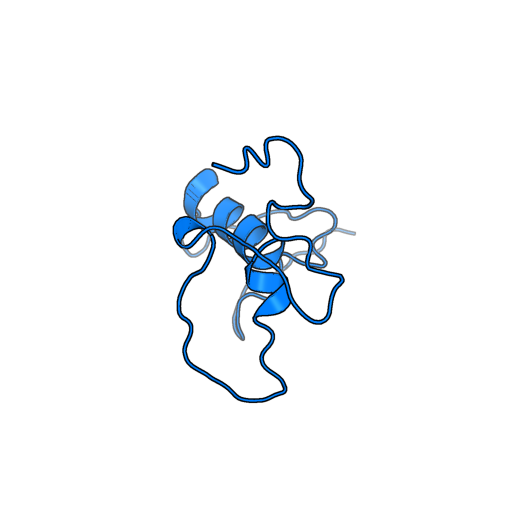 THR A CA 1
ATOM 586 C C . THR A 1 79 ? -21.525 -9.630 -1.951 1.00 43.44 79 THR A C 1
ATOM 588 O O . THR A 1 79 ? -21.494 -8.922 -2.954 1.00 43.44 79 THR A O 1
ATOM 591 N N . ASP A 1 80 ? -22.665 -10.004 -1.368 1.00 41.06 80 ASP A N 1
ATOM 592 C CA . ASP A 1 80 ? -23.959 -9.392 -1.668 1.00 41.06 80 ASP A CA 1
ATOM 593 C C . ASP A 1 80 ? -23.915 -7.926 -1.213 1.00 41.06 80 ASP A C 1
ATOM 595 O O . ASP A 1 80 ? -24.093 -7.593 -0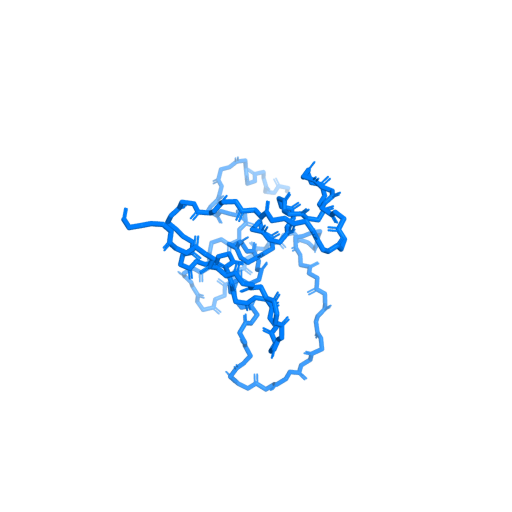.039 1.00 41.06 80 ASP A O 1
ATOM 599 N N . LEU A 1 81 ? -23.548 -7.050 -2.148 1.00 48.47 81 LEU A N 1
ATOM 600 C CA . LEU A 1 81 ? -23.663 -5.609 -2.009 1.00 48.47 81 LEU A CA 1
ATOM 601 C C . LEU A 1 81 ? -25.147 -5.282 -2.158 1.00 48.47 81 LEU A C 1
ATOM 603 O O . LEU A 1 81 ? -25.611 -4.932 -3.240 1.00 48.47 81 LEU A O 1
ATOM 607 N N . SER A 1 82 ? -25.893 -5.401 -1.060 1.00 39.69 82 SER A N 1
ATOM 608 C CA . SER A 1 82 ? -27.196 -4.756 -0.938 1.00 39.69 82 SER A CA 1
ATOM 609 C C . SER A 1 82 ? -26.972 -3.241 -0.971 1.00 39.69 82 SER A C 1
ATOM 611 O O . SER A 1 82 ? -26.781 -2.591 0.054 1.00 39.69 82 SER A O 1
ATOM 613 N N . THR A 1 83 ? -26.901 -2.690 -2.181 1.00 39.53 83 THR A N 1
ATOM 614 C CA . THR A 1 83 ? -27.010 -1.260 -2.444 1.00 39.53 83 THR A CA 1
ATOM 615 C C . THR A 1 83 ? -28.437 -0.859 -2.093 1.00 39.53 83 THR A C 1
ATOM 617 O O . THR A 1 83 ? -29.361 -1.075 -2.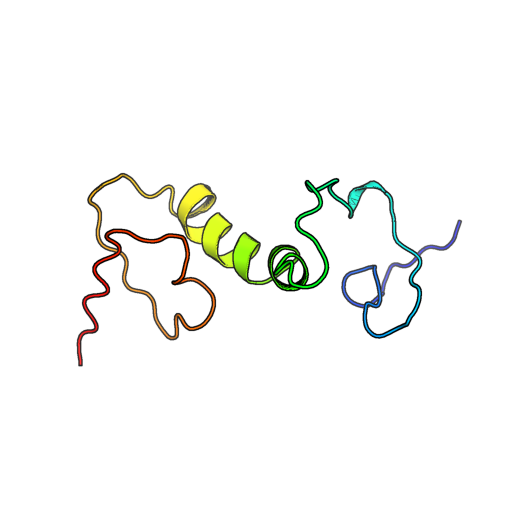877 1.00 39.53 83 THR A O 1
ATOM 620 N N . GLU A 1 84 ? -28.638 -0.334 -0.886 1.00 37.25 84 GLU A N 1
ATOM 621 C CA . GLU A 1 84 ? -29.843 0.438 -0.606 1.00 37.25 84 GLU A CA 1
ATOM 622 C C . GLU A 1 84 ? -29.740 1.774 -1.362 1.00 37.25 84 GLU A C 1
ATOM 624 O O . GLU A 1 84 ? -28.655 2.345 -1.475 1.00 37.25 84 GLU A O 1
ATOM 629 N N . ARG A 1 85 ? -30.868 2.147 -1.969 1.00 35.00 85 ARG A N 1
ATOM 630 C CA . ARG A 1 85 ? -31.090 3.202 -2.971 1.00 35.00 85 ARG A CA 1
ATOM 631 C C . ARG A 1 85 ? -30.430 4.552 -2.706 1.00 35.00 85 ARG A C 1
ATOM 633 O O . ARG A 1 85 ? -30.509 5.029 -1.557 1.00 35.00 85 ARG A O 1
#